Protein AF-A0A957FB36-F1 (afdb_monomer_lite)

Radius of gyration: 25.92 Å; chains: 1; bounding box: 44×36×89 Å

Sequence (115 aa):
MSDVPMPPKRGWETAVANLPRLLITLALIAFIGYLVVYTIYAVALFQFPFDYDQGEGFELMDTVLFSQGEWPYRDNDHYPFYSSNYPPLFHVIIVPLVWMFGPKYWTGRLVSWLG

Secondary structure (DSSP, 8-state):
---PPPPPPPHHHHHHHHHHHHHHHHHHHHHHHHHHHHHHHHHHHHH--S--STTHHHHHHHHHHHHTT--S---TTSTT-----S-THHHHHHHHHHHHH-S-HHHHHHHHHH-

Structure (mmCIF, N/CA/C/O backbone):
data_AF-A0A957FB36-F1
#
_entry.id   AF-A0A957FB36-F1
#
loop_
_atom_site.group_PDB
_atom_site.id
_atom_site.type_symbol
_atom_site.label_atom_id
_atom_site.label_alt_id
_atom_site.label_comp_id
_atom_site.label_asym_id
_atom_site.label_entity_id
_atom_site.label_seq_id
_atom_site.pdbx_PDB_ins_code
_atom_site.Cartn_x
_atom_site.Cartn_y
_atom_site.Cartn_z
_atom_site.occupancy
_atom_site.B_iso_or_equiv
_atom_site.auth_seq_id
_atom_site.auth_comp_id
_atom_site.auth_asym_id
_atom_site.auth_atom_id
_atom_site.pdbx_PDB_model_num
ATOM 1 N N . MET A 1 1 ? 15.017 21.381 -60.988 1.00 57.03 1 MET A N 1
ATOM 2 C CA . MET A 1 1 ? 15.658 21.042 -59.702 1.00 57.03 1 MET A CA 1
ATOM 3 C C . MET A 1 1 ? 15.641 19.523 -59.615 1.00 57.03 1 MET A C 1
ATOM 5 O O . MET A 1 1 ? 14.564 18.962 -59.489 1.00 57.03 1 MET A O 1
ATOM 9 N N . SER A 1 2 ? 16.764 18.862 -59.894 1.00 63.97 2 SER A N 1
ATOM 10 C CA . SER A 1 2 ? 16.851 17.397 -59.938 1.00 63.97 2 SER A CA 1
ATOM 11 C C . SER A 1 2 ? 16.870 16.826 -58.523 1.00 63.97 2 SER A C 1
ATOM 13 O O . SER A 1 2 ? 17.687 17.253 -57.710 1.00 63.97 2 SER A O 1
ATOM 15 N N . ASP A 1 3 ? 15.982 15.876 -58.258 1.00 69.69 3 ASP A N 1
ATOM 16 C CA . ASP A 1 3 ? 15.895 15.126 -57.008 1.00 69.69 3 ASP A CA 1
ATOM 17 C C . ASP A 1 3 ? 17.136 14.224 -56.890 1.00 69.69 3 ASP A C 1
ATOM 19 O O . ASP A 1 3 ? 17.298 13.264 -57.647 1.00 69.69 3 ASP A O 1
ATOM 23 N N . VAL A 1 4 ? 18.083 14.594 -56.025 1.00 72.31 4 VAL A N 1
ATOM 24 C CA . VAL A 1 4 ? 19.305 13.810 -55.803 1.00 72.31 4 VAL A CA 1
ATOM 25 C C . VAL A 1 4 ? 18.969 12.701 -54.803 1.00 72.31 4 VAL A C 1
ATOM 27 O O . VAL A 1 4 ? 18.587 13.019 -53.675 1.00 72.31 4 VAL A O 1
ATOM 30 N N . PRO A 1 5 ? 19.118 11.409 -55.157 1.00 70.25 5 PRO A N 1
ATOM 31 C CA . PRO A 1 5 ? 18.824 10.322 -54.234 1.00 70.25 5 PRO A CA 1
ATOM 32 C C . PRO A 1 5 ? 19.773 10.386 -53.037 1.00 70.25 5 PRO A C 1
ATOM 34 O O . PRO A 1 5 ? 20.995 10.387 -53.195 1.00 70.25 5 PRO A O 1
ATOM 37 N N . MET A 1 6 ? 19.211 10.424 -51.831 1.00 67.38 6 MET A N 1
ATOM 38 C CA . MET A 1 6 ? 19.997 10.315 -50.604 1.00 67.38 6 MET A CA 1
ATOM 39 C C . MET A 1 6 ? 20.713 8.953 -50.571 1.00 67.38 6 MET A C 1
ATOM 41 O O . MET A 1 6 ? 20.090 7.934 -50.889 1.00 67.38 6 MET A O 1
ATOM 45 N N . PRO A 1 7 ? 22.001 8.903 -50.186 1.00 70.69 7 PRO A N 1
ATOM 46 C CA . PRO A 1 7 ? 22.738 7.648 -50.106 1.00 70.69 7 PRO A CA 1
ATOM 47 C C . PRO A 1 7 ? 22.077 6.693 -49.095 1.00 70.69 7 PRO A C 1
ATOM 49 O O . PRO A 1 7 ? 21.527 7.150 -48.086 1.00 70.69 7 PRO A O 1
ATOM 52 N N . PRO A 1 8 ? 22.121 5.368 -49.331 1.00 74.44 8 PRO A N 1
ATOM 53 C CA . PRO A 1 8 ? 21.569 4.399 -48.394 1.00 74.44 8 PRO A CA 1
ATOM 54 C C . PRO A 1 8 ? 22.255 4.549 -47.032 1.00 74.44 8 PRO A C 1
ATOM 56 O O . PRO A 1 8 ? 23.483 4.639 -46.953 1.00 74.44 8 PRO A O 1
ATOM 59 N N . LYS A 1 9 ? 21.453 4.582 -45.961 1.00 66.69 9 LYS A N 1
ATOM 60 C CA . LYS A 1 9 ? 21.956 4.696 -44.585 1.00 66.69 9 LYS A CA 1
ATOM 61 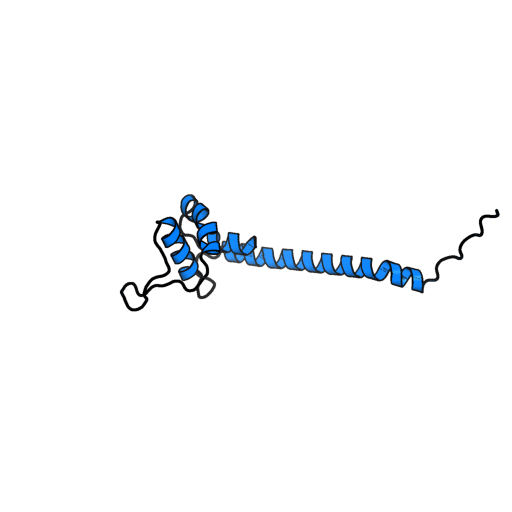C C . LYS A 1 9 ? 22.976 3.594 -44.309 1.00 66.69 9 LYS A C 1
ATOM 63 O O . LYS A 1 9 ? 22.728 2.421 -44.601 1.00 66.69 9 LYS A O 1
ATOM 68 N N . ARG A 1 10 ? 24.123 3.963 -43.737 1.00 77.69 10 ARG A N 1
ATOM 69 C CA . ARG A 1 10 ? 25.167 2.997 -43.357 1.00 77.69 10 ARG A CA 1
ATOM 70 C C . ARG A 1 10 ? 24.685 2.163 -42.164 1.00 77.69 10 ARG A C 1
ATOM 72 O O . ARG A 1 10 ? 23.962 2.664 -41.309 1.00 77.69 10 ARG A O 1
ATOM 79 N N . GLY A 1 11 ? 25.134 0.909 -42.055 1.00 75.19 11 GLY A N 1
ATOM 80 C CA . GLY A 1 11 ? 24.663 -0.040 -41.029 1.00 75.19 11 GLY A CA 1
ATOM 81 C C . GLY A 1 11 ? 24.722 0.472 -39.577 1.00 75.19 11 GLY A C 1
ATOM 82 O O . GLY A 1 11 ? 23.844 0.151 -38.774 1.00 75.19 11 GLY A O 1
ATOM 83 N N . TRP A 1 12 ? 25.697 1.325 -39.247 1.00 76.06 12 TRP A N 1
ATOM 84 C CA . TRP A 1 12 ? 25.837 1.934 -37.919 1.00 76.06 12 TRP A CA 1
ATOM 85 C C . TRP A 1 12 ? 24.777 3.014 -37.631 1.00 76.06 12 TRP A C 1
ATOM 87 O O . TRP A 1 12 ? 24.317 3.123 -36.499 1.00 76.06 12 TRP A O 1
ATOM 97 N N . GLU A 1 13 ? 24.312 3.752 -38.643 1.00 79.50 13 GLU A N 1
ATOM 98 C CA . GLU A 1 13 ? 23.262 4.775 -38.505 1.00 79.50 13 GLU A CA 1
ATOM 99 C C . GLU A 1 13 ? 21.908 4.118 -38.217 1.00 79.50 13 GLU A C 1
ATOM 101 O O . GLU A 1 13 ? 21.142 4.577 -37.369 1.00 79.50 13 GLU A O 1
ATOM 106 N N . THR A 1 14 ? 21.631 2.990 -38.877 1.00 77.50 14 THR A N 1
ATOM 107 C CA . THR A 1 14 ? 20.467 2.146 -38.578 1.00 77.50 14 THR A CA 1
ATOM 108 C C . THR A 1 14 ? 20.558 1.486 -37.205 1.00 77.50 14 THR A C 1
ATOM 110 O O . THR A 1 14 ? 19.539 1.372 -36.527 1.00 77.50 14 THR A O 1
ATOM 113 N N . ALA A 1 15 ? 21.750 1.076 -36.762 1.00 76.69 15 ALA A N 1
ATOM 114 C CA . ALA A 1 15 ? 21.937 0.503 -35.429 1.00 76.69 15 ALA A CA 1
ATOM 115 C C . ALA A 1 15 ? 21.674 1.543 -34.328 1.00 76.69 15 ALA A C 1
ATOM 117 O O . ALA A 1 15 ? 20.890 1.284 -33.417 1.00 76.69 15 ALA A O 1
ATOM 118 N N . VAL A 1 16 ? 22.240 2.748 -34.460 1.00 84.12 16 VAL A N 1
ATOM 119 C CA . VAL A 1 16 ? 22.006 3.864 -33.527 1.00 84.12 16 VAL A CA 1
ATOM 120 C C . VAL A 1 16 ? 20.532 4.278 -33.512 1.00 84.12 16 VAL A C 1
ATOM 122 O O . VAL A 1 16 ? 19.976 4.511 -32.442 1.00 84.12 16 VAL A O 1
ATOM 125 N N . ALA A 1 17 ? 19.863 4.301 -34.669 1.00 85.88 17 ALA A N 1
ATOM 126 C CA . ALA A 1 17 ? 18.443 4.650 -34.746 1.00 85.88 17 ALA A CA 1
ATOM 127 C C . ALA A 1 17 ? 17.509 3.607 -34.097 1.00 85.88 17 ALA A C 1
ATOM 129 O O . ALA A 1 17 ? 16.4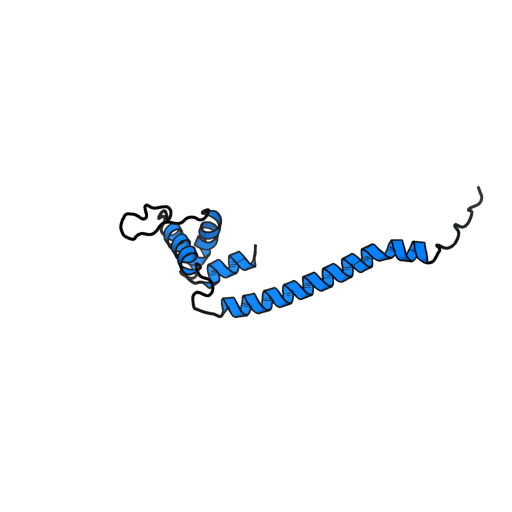41 3.966 -33.598 1.00 85.88 17 ALA A O 1
ATOM 130 N N . ASN A 1 18 ? 17.885 2.323 -34.102 1.00 92.25 18 ASN A N 1
ATOM 131 C CA . ASN A 1 18 ? 17.060 1.240 -33.554 1.00 92.25 18 ASN A CA 1
ATOM 132 C C . ASN A 1 18 ? 17.394 0.888 -32.098 1.00 92.25 18 ASN A C 1
ATOM 134 O O . ASN A 1 18 ? 16.551 0.307 -31.413 1.00 92.25 18 ASN A O 1
ATOM 138 N N . LEU A 1 19 ? 18.577 1.263 -31.606 1.00 94.88 19 LEU A N 1
ATOM 139 C CA . LEU A 1 19 ? 19.017 0.973 -30.242 1.00 94.88 19 LEU A CA 1
ATOM 140 C C . LEU A 1 19 ? 18.030 1.477 -29.168 1.00 94.88 19 LEU A C 1
ATOM 142 O O . LEU A 1 19 ? 17.658 0.670 -28.317 1.00 94.88 19 LEU A O 1
ATOM 146 N N . PRO A 1 20 ? 17.507 2.722 -29.207 1.00 96.00 20 PRO A N 1
ATOM 147 C CA . PRO A 1 20 ? 16.520 3.169 -28.222 1.00 96.00 20 PRO A CA 1
ATOM 148 C C . PRO A 1 20 ? 15.240 2.331 -28.239 1.00 96.00 20 PRO A C 1
ATOM 150 O O . PRO A 1 20 ? 14.708 2.004 -27.184 1.00 96.00 20 PRO A O 1
ATOM 153 N N . ARG A 1 21 ? 14.760 1.936 -29.428 1.00 96.19 21 ARG A N 1
ATOM 154 C CA . ARG A 1 21 ? 13.559 1.093 -29.562 1.00 96.19 21 ARG A CA 1
ATOM 155 C C . ARG A 1 21 ? 13.783 -0.282 -28.951 1.00 96.19 21 ARG A C 1
ATOM 157 O O . ARG A 1 21 ? 12.907 -0.777 -28.247 1.00 96.19 21 ARG A O 1
ATOM 164 N N . LEU A 1 22 ? 14.954 -0.875 -29.189 1.00 96.56 22 LEU A N 1
ATOM 165 C CA . LEU A 1 22 ? 15.332 -2.146 -28.581 1.00 96.56 22 LEU A CA 1
ATOM 166 C C . LEU A 1 22 ? 15.395 -2.023 -27.055 1.00 96.56 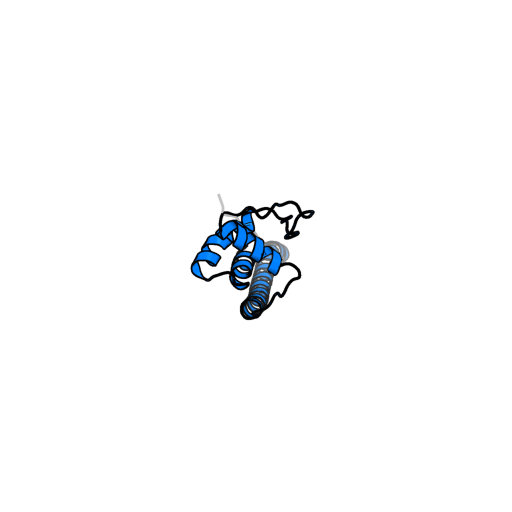22 LEU A C 1
ATOM 168 O O . LEU A 1 22 ? 14.788 -2.831 -26.363 1.00 96.56 22 LEU A O 1
ATOM 172 N N . LEU A 1 23 ? 16.065 -0.992 -26.533 1.00 98.12 23 LEU A N 1
ATOM 173 C CA . LEU A 1 23 ? 16.190 -0.771 -25.090 1.00 98.12 23 LEU A CA 1
ATOM 174 C C . LEU A 1 23 ? 14.833 -0.541 -24.418 1.00 98.12 23 LEU A C 1
ATOM 176 O O . LEU A 1 23 ? 14.559 -1.161 -23.397 1.00 98.12 23 LEU A O 1
ATOM 180 N N . ILE A 1 24 ? 13.961 0.282 -25.011 1.00 98.19 24 ILE A N 1
ATOM 181 C CA . ILE A 1 24 ? 12.591 0.490 -24.517 1.00 98.19 24 ILE A CA 1
ATOM 182 C C . ILE A 1 24 ? 11.812 -0.827 -24.543 1.00 98.19 24 ILE A C 1
ATOM 184 O O . ILE A 1 24 ? 11.151 -1.161 -23.568 1.00 98.19 24 ILE A O 1
ATOM 188 N N . THR A 1 25 ? 11.915 -1.603 -25.625 1.00 98.25 25 THR A N 1
ATOM 189 C CA . THR A 1 25 ? 11.234 -2.903 -25.731 1.00 98.25 25 THR A CA 1
ATOM 190 C C . THR A 1 25 ? 11.701 -3.865 -24.641 1.00 98.25 25 THR A C 1
ATOM 192 O O . THR A 1 25 ? 10.876 -4.477 -23.969 1.00 98.25 25 THR A O 1
ATOM 195 N N . LEU A 1 26 ? 13.014 -3.970 -24.423 1.00 98.56 26 LEU A N 1
ATOM 196 C CA . LEU A 1 26 ? 13.585 -4.811 -23.371 1.00 98.56 26 LEU A CA 1
ATOM 197 C C . LEU A 1 26 ? 13.169 -4.337 -21.975 1.00 98.56 26 LEU A C 1
ATOM 199 O O . LEU A 1 26 ? 12.803 -5.162 -21.141 1.00 98.56 26 LEU A O 1
ATOM 203 N N . ALA A 1 27 ? 13.166 -3.024 -21.733 1.00 98.56 27 ALA A N 1
ATOM 204 C CA . ALA A 1 27 ? 12.699 -2.450 -20.476 1.00 98.56 27 ALA A CA 1
ATOM 205 C C . ALA A 1 27 ? 11.215 -2.761 -20.232 1.00 98.56 27 ALA A C 1
ATOM 207 O O . ALA A 1 27 ? 10.858 -3.194 -19.142 1.00 98.56 27 ALA A O 1
ATOM 208 N N . LEU A 1 28 ? 10.357 -2.615 -21.247 1.00 98.69 28 LEU A N 1
ATOM 209 C CA . LEU A 1 28 ? 8.935 -2.957 -21.146 1.00 98.69 28 LEU A CA 1
ATOM 210 C C . LEU A 1 28 ? 8.731 -4.443 -20.849 1.00 98.69 28 LEU A C 1
ATOM 212 O O . LEU A 1 28 ? 7.945 -4.777 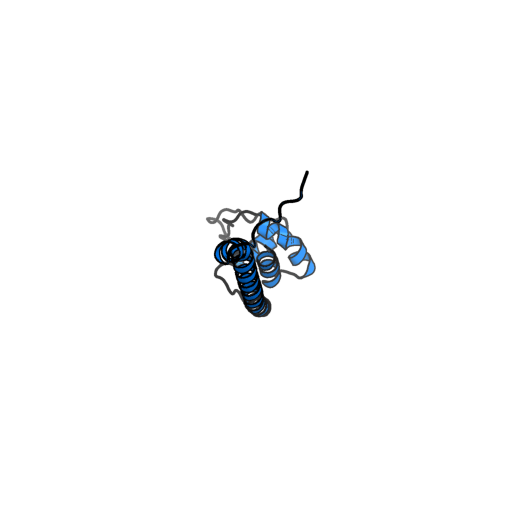-19.969 1.00 98.69 28 LEU A O 1
ATOM 216 N N . ILE A 1 29 ? 9.464 -5.332 -21.526 1.00 98.69 29 ILE A N 1
ATOM 217 C CA . ILE A 1 29 ? 9.421 -6.774 -21.239 1.00 98.69 29 ILE A CA 1
ATOM 218 C C . ILE A 1 29 ? 9.827 -7.042 -19.785 1.00 98.69 29 ILE A C 1
ATOM 220 O O . ILE A 1 29 ? 9.147 -7.799 -19.093 1.00 98.69 29 ILE A O 1
ATOM 224 N N . ALA A 1 30 ? 10.894 -6.400 -19.302 1.00 98.69 30 ALA A N 1
ATOM 225 C CA . ALA A 1 30 ? 11.345 -6.545 -17.923 1.00 98.69 30 ALA A CA 1
ATOM 226 C C . ALA A 1 30 ? 10.297 -6.044 -16.914 1.00 98.69 30 ALA A C 1
ATOM 228 O O . ALA A 1 30 ? 10.005 -6.748 -15.951 1.00 98.69 30 ALA A O 1
ATOM 229 N N . PHE A 1 31 ? 9.680 -4.882 -17.151 1.00 98.44 31 PHE A N 1
ATOM 230 C CA . PHE A 1 31 ? 8.628 -4.344 -16.282 1.00 98.44 31 PHE A CA 1
ATOM 231 C C . PHE A 1 31 ? 7.347 -5.182 -16.307 1.00 98.44 31 PHE A C 1
ATOM 233 O O . PHE A 1 31 ? 6.730 -5.364 -15.261 1.00 98.44 31 PHE A O 1
ATOM 240 N N . ILE A 1 32 ? 6.966 -5.748 -17.456 1.00 98.69 32 ILE A N 1
ATOM 241 C CA . ILE A 1 32 ? 5.848 -6.700 -17.540 1.00 98.69 32 ILE A CA 1
ATOM 242 C C . ILE A 1 32 ? 6.171 -7.955 -16.724 1.00 98.69 32 ILE A C 1
ATOM 244 O O . ILE A 1 32 ? 5.346 -8.394 -15.926 1.00 98.69 32 ILE A O 1
ATOM 248 N N . GLY A 1 33 ? 7.378 -8.509 -16.876 1.00 98.62 33 GLY A N 1
ATOM 249 C CA . GLY A 1 33 ? 7.826 -9.651 -16.077 1.00 98.62 33 GLY A CA 1
ATOM 250 C C . GLY A 1 33 ? 7.815 -9.347 -14.577 1.00 98.62 33 GLY A C 1
ATOM 251 O O . GLY A 1 33 ? 7.300 -10.139 -13.789 1.00 98.62 33 GLY A O 1
ATOM 252 N N . TYR A 1 34 ? 8.305 -8.169 -14.188 1.00 98.25 34 TYR A N 1
ATOM 253 C CA . TYR A 1 34 ? 8.265 -7.693 -12.808 1.00 98.25 34 TYR A CA 1
ATOM 254 C C . TYR A 1 34 ? 6.830 -7.578 -12.282 1.00 98.25 34 TYR A C 1
ATOM 256 O O . TYR A 1 34 ? 6.546 -8.083 -11.200 1.00 98.25 34 TYR A O 1
ATOM 264 N N . LEU A 1 35 ? 5.910 -6.998 -13.060 1.00 97.81 35 LEU A N 1
ATOM 265 C CA . LEU A 1 35 ? 4.497 -6.874 -12.692 1.00 97.81 35 LEU A CA 1
ATOM 266 C C . LEU A 1 35 ? 3.830 -8.241 -12.486 1.00 97.81 35 LEU A C 1
ATOM 268 O O . LEU A 1 35 ? 3.039 -8.407 -11.557 1.00 97.81 35 LEU A O 1
ATOM 272 N N . VAL A 1 36 ? 4.163 -9.231 -13.320 1.00 98.56 36 VAL A N 1
ATOM 273 C CA . VAL A 1 36 ? 3.669 -10.608 -13.158 1.00 98.56 36 VAL A CA 1
ATOM 274 C C . VAL A 1 36 ? 4.152 -11.195 -11.835 1.00 98.56 36 VAL A C 1
ATOM 276 O O . VAL A 1 36 ? 3.335 -11.680 -11.055 1.00 98.56 36 VAL A O 1
ATOM 279 N N . VAL A 1 37 ? 5.456 -11.113 -11.550 1.00 98.44 37 VAL A N 1
ATOM 280 C CA . VAL A 1 37 ? 6.026 -11.612 -10.288 1.00 98.44 37 VAL A CA 1
ATOM 281 C C . VAL A 1 37 ? 5.402 -10.890 -9.094 1.00 98.44 37 VAL A C 1
ATOM 283 O O . VAL A 1 37 ? 4.915 -11.541 -8.173 1.00 98.44 37 VAL A O 1
ATOM 286 N N . TYR A 1 38 ? 5.339 -9.561 -9.142 1.00 97.62 38 TYR A N 1
ATOM 287 C CA . TYR A 1 38 ? 4.714 -8.724 -8.122 1.00 97.62 38 TYR A CA 1
ATOM 288 C C . TYR A 1 38 ? 3.265 -9.146 -7.835 1.00 97.62 38 TYR A C 1
ATOM 290 O O . TYR A 1 38 ? 2.893 -9.338 -6.680 1.00 97.62 38 TYR A O 1
ATOM 298 N N . THR A 1 39 ? 2.469 -9.388 -8.880 1.00 98.25 39 THR A N 1
ATOM 299 C CA . THR A 1 39 ? 1.070 -9.829 -8.747 1.00 98.25 39 THR A CA 1
ATOM 300 C C . THR A 1 39 ? 0.960 -11.228 -8.141 1.00 98.25 39 THR A C 1
ATOM 302 O O . THR A 1 39 ? 0.081 -11.462 -7.315 1.00 98.25 39 THR A O 1
ATOM 305 N N . ILE A 1 40 ? 1.854 -12.158 -8.497 1.00 98.44 40 ILE A N 1
ATOM 306 C CA . ILE A 1 40 ? 1.874 -13.508 -7.908 1.00 98.44 40 ILE A CA 1
ATOM 307 C C . ILE A 1 40 ? 2.083 -13.427 -6.390 1.00 98.44 40 ILE A C 1
ATOM 309 O O . ILE A 1 40 ? 1.331 -14.045 -5.634 1.00 98.44 40 ILE A O 1
ATOM 313 N N . TYR A 1 41 ? 3.058 -12.631 -5.940 1.00 97.44 41 TYR A N 1
ATOM 314 C CA . TYR A 1 41 ? 3.296 -12.423 -4.510 1.00 97.44 41 TYR A CA 1
ATOM 315 C C . TYR A 1 41 ? 2.131 -11.697 -3.830 1.00 97.44 41 TYR A C 1
ATOM 317 O O . TYR A 1 41 ? 1.724 -12.109 -2.747 1.00 97.44 41 TYR A O 1
ATOM 325 N N . ALA A 1 42 ? 1.549 -10.679 -4.471 1.00 97.62 42 ALA A N 1
ATOM 326 C CA . ALA A 1 42 ? 0.398 -9.957 -3.930 1.00 97.62 42 ALA A CA 1
ATOM 327 C C . ALA A 1 42 ? -0.816 -10.874 -3.718 1.00 97.62 42 ALA A C 1
ATOM 329 O O . ALA A 1 42 ? -1.436 -10.834 -2.659 1.00 97.62 42 ALA A O 1
ATOM 330 N N . VAL A 1 43 ? -1.125 -11.757 -4.674 1.00 98.00 43 VAL A N 1
ATOM 331 C CA . VAL A 1 43 ? -2.228 -12.726 -4.537 1.00 98.00 43 VAL A CA 1
ATOM 332 C C . VAL A 1 43 ? -1.974 -13.694 -3.383 1.00 98.00 43 VAL A C 1
ATOM 334 O O . VAL A 1 43 ? -2.876 -13.922 -2.575 1.00 98.00 43 VAL A O 1
ATOM 337 N N . ALA A 1 44 ? -0.756 -14.234 -3.272 1.00 97.62 44 ALA A N 1
ATOM 338 C CA . ALA A 1 44 ? -0.391 -15.106 -2.156 1.00 97.62 44 ALA A CA 1
ATOM 339 C C . ALA A 1 44 ? -0.518 -14.373 -0.808 1.00 97.62 44 ALA A C 1
ATOM 341 O O . ALA A 1 44 ? -1.048 -14.924 0.158 1.00 97.62 44 ALA A O 1
ATOM 342 N N . LEU A 1 45 ? -0.103 -13.104 -0.766 1.00 96.81 45 LEU A N 1
ATOM 343 C CA . LEU A 1 45 ? -0.213 -12.258 0.413 1.00 96.81 45 LEU A CA 1
ATOM 344 C C . LEU A 1 45 ? -1.675 -11.944 0.762 1.00 96.81 45 LEU A C 1
ATOM 346 O O . LEU A 1 45 ? -2.045 -12.028 1.925 1.00 96.81 45 LEU A O 1
ATOM 350 N N . PHE A 1 46 ? -2.549 -11.645 -0.202 1.00 96.88 46 PHE A N 1
ATOM 351 C CA . PHE A 1 46 ? -3.978 -11.410 0.064 1.00 96.88 46 PHE A CA 1
ATOM 352 C C . PHE A 1 46 ? -4.682 -12.633 0.661 1.00 96.88 46 PHE A C 1
ATOM 354 O O . PHE A 1 46 ? -5.611 -12.483 1.453 1.00 96.88 46 PHE A O 1
ATOM 361 N N . GLN A 1 47 ? -4.245 -13.839 0.292 1.00 96.00 47 GLN A N 1
ATOM 362 C CA . GLN A 1 47 ? -4.789 -15.092 0.819 1.00 96.00 47 GLN A CA 1
ATOM 363 C C . GLN A 1 47 ? -4.300 -15.406 2.239 1.00 96.00 47 GLN A C 1
ATOM 365 O O . GLN A 1 47 ? -4.954 -16.168 2.952 1.00 96.00 47 GLN A O 1
ATOM 370 N N . PHE A 1 48 ? -3.170 -14.834 2.662 1.00 96.44 48 PHE A N 1
ATOM 371 C CA . PHE A 1 48 ? -2.605 -15.067 3.985 1.00 96.44 48 PHE A CA 1
ATOM 372 C C . PHE A 1 48 ? -3.388 -14.290 5.064 1.00 96.44 48 PHE A C 1
ATOM 374 O O . PHE A 1 48 ? -3.413 -13.061 5.028 1.00 96.44 48 PHE A O 1
ATOM 381 N N . PRO A 1 49 ? -4.035 -14.953 6.040 1.00 93.44 49 PRO A N 1
ATOM 382 C CA . PRO A 1 49 ? -5.027 -14.301 6.901 1.00 93.44 49 PRO A CA 1
ATOM 383 C C . PRO A 1 49 ? -4.445 -13.624 8.150 1.00 93.44 49 PRO A C 1
ATOM 385 O O . PRO A 1 49 ? -5.201 -13.024 8.913 1.00 93.44 49 PRO A O 1
ATOM 388 N N . PHE A 1 50 ? -3.140 -13.746 8.383 1.00 94.38 50 PHE A N 1
ATOM 389 C CA . PHE A 1 50 ? -2.463 -13.194 9.554 1.00 94.38 50 PHE A CA 1
ATOM 390 C C . PHE A 1 50 ? -1.591 -12.004 9.172 1.00 94.38 50 PHE A C 1
ATOM 392 O O . PHE A 1 50 ? -1.350 -11.763 7.987 1.00 94.38 50 PHE A O 1
ATOM 399 N N . ASP A 1 51 ? -1.127 -11.293 10.194 1.00 93.69 51 ASP A N 1
ATOM 400 C CA . ASP A 1 51 ? -0.146 -10.225 10.056 1.00 93.69 51 ASP A CA 1
ATOM 401 C C . ASP A 1 51 ? 1.124 -10.777 9.390 1.00 93.69 51 ASP A C 1
ATOM 403 O O . ASP A 1 51 ? 1.684 -11.784 9.843 1.00 93.69 51 ASP A O 1
ATOM 407 N N . TYR A 1 52 ? 1.504 -10.188 8.261 1.00 94.31 52 TYR A N 1
ATOM 408 C CA . TYR A 1 52 ? 2.653 -10.622 7.468 1.00 94.31 52 TYR A CA 1
ATOM 409 C C . TYR A 1 52 ? 3.872 -9.735 7.713 1.00 94.31 52 TYR A C 1
ATOM 411 O O . TYR A 1 52 ? 4.989 -10.251 7.783 1.00 94.31 52 TYR A O 1
ATOM 419 N N . ASP A 1 53 ? 3.656 -8.425 7.846 1.00 89.81 53 ASP A N 1
ATOM 420 C CA . ASP A 1 53 ? 4.705 -7.444 8.113 1.00 89.81 53 ASP A CA 1
ATOM 421 C C . ASP A 1 53 ? 4.558 -6.886 9.527 1.00 89.81 53 ASP A C 1
ATOM 423 O O . ASP A 1 53 ? 3.457 -6.660 10.017 1.00 89.81 53 ASP A O 1
ATOM 427 N N . GLN A 1 54 ? 5.678 -6.653 10.203 1.00 86.69 54 GLN A N 1
ATOM 428 C CA . GLN A 1 54 ? 5.664 -6.136 11.564 1.00 86.69 54 GLN A CA 1
ATOM 429 C C . GLN A 1 54 ? 5.124 -4.698 11.564 1.00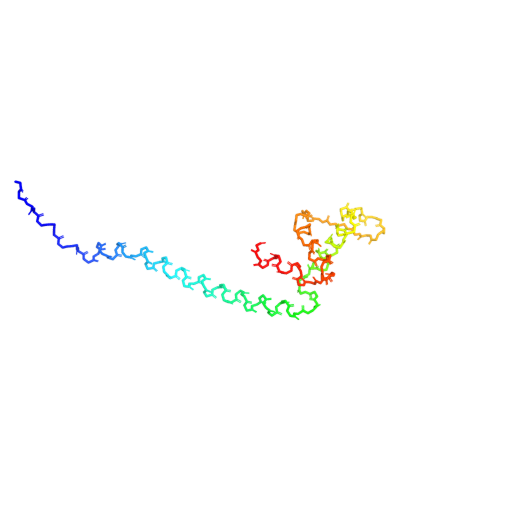 86.69 54 GLN A C 1
ATOM 431 O O . GLN A 1 54 ? 5.879 -3.739 11.432 1.00 86.69 54 GLN A O 1
ATOM 436 N N . GLY A 1 55 ? 3.812 -4.558 11.746 1.00 90.81 55 GLY A N 1
ATOM 437 C CA . GLY A 1 55 ? 3.135 -3.268 11.696 1.00 90.81 55 GLY A CA 1
ATOM 438 C C . GLY A 1 55 ? 1.760 -3.303 11.038 1.00 90.81 55 GLY A C 1
ATOM 439 O O . GLY A 1 55 ? 0.976 -2.404 11.331 1.00 90.81 55 GLY A O 1
ATOM 440 N N . GLU A 1 56 ? 1.390 -4.317 10.235 1.00 94.44 56 GLU A N 1
ATOM 441 C CA . GLU A 1 56 ? 0.086 -4.263 9.539 1.00 94.44 56 GLU A CA 1
ATOM 442 C C . GLU A 1 56 ? -1.086 -4.238 10.529 1.00 94.44 56 GLU A C 1
ATOM 444 O O . GLU A 1 56 ? -2.114 -3.615 10.260 1.00 94.44 56 GLU A O 1
ATOM 449 N N . GLY A 1 57 ? -0.937 -4.871 11.700 1.00 94.56 57 GLY A N 1
ATOM 450 C CA . GLY A 1 57 ? -1.904 -4.749 12.790 1.00 94.56 57 GLY A CA 1
ATOM 451 C C . GLY A 1 57 ? -2.082 -3.312 13.301 1.00 94.56 57 GLY A C 1
ATOM 452 O O . GLY A 1 57 ? -3.215 -2.902 13.556 1.00 94.56 57 GLY A O 1
ATOM 453 N N . PHE A 1 58 ? -0.999 -2.536 13.410 1.00 94.19 58 PHE A N 1
ATOM 454 C CA . PHE A 1 58 ? -1.052 -1.117 13.790 1.00 94.19 58 PHE A CA 1
ATOM 455 C C . PHE A 1 58 ? -1.709 -0.280 12.685 1.00 94.19 58 PHE A C 1
ATOM 457 O O . PHE A 1 58 ? -2.640 0.475 12.953 1.00 94.19 58 PHE A O 1
ATOM 464 N N . GLU A 1 59 ? -1.329 -0.503 11.427 1.00 95.56 59 GLU A N 1
ATOM 465 C CA . GLU A 1 59 ? -1.921 0.178 10.265 1.00 95.56 59 GLU A CA 1
ATOM 466 C C . GLU A 1 59 ? -3.438 -0.065 10.148 1.00 95.56 59 GLU A C 1
ATOM 468 O O . GLU A 1 59 ? -4.232 0.840 9.836 1.00 95.56 59 GLU A O 1
ATOM 473 N N . LEU A 1 60 ? -3.858 -1.305 10.424 1.00 97.00 60 LEU A N 1
ATOM 474 C CA . LEU A 1 60 ? -5.264 -1.688 10.464 1.00 97.00 60 LEU A CA 1
ATOM 475 C C . LEU A 1 60 ? -5.981 -1.033 11.645 1.00 97.00 60 LEU A C 1
ATOM 477 O O . LEU A 1 60 ? -7.112 -0.575 11.480 1.00 97.00 60 LEU A O 1
ATOM 481 N N . MET A 1 61 ? -5.341 -0.967 12.814 1.00 96.94 61 MET A N 1
ATOM 482 C CA . MET A 1 61 ? -5.925 -0.341 13.997 1.00 96.94 61 MET A CA 1
ATOM 483 C C . MET A 1 61 ? -6.139 1.164 13.795 1.00 96.94 61 MET A C 1
ATOM 485 O O . MET A 1 61 ? -7.221 1.660 14.105 1.00 96.94 61 MET A O 1
ATOM 489 N N . ASP A 1 62 ? -5.191 1.875 13.183 1.00 97.62 62 ASP A N 1
ATOM 490 C CA . ASP A 1 62 ? -5.367 3.284 12.799 1.00 97.62 62 ASP A CA 1
ATOM 491 C C . ASP A 1 62 ? -6.580 3.474 11.888 1.00 97.62 62 ASP A C 1
ATOM 493 O O . ASP A 1 62 ? -7.415 4.355 12.110 1.00 97.62 62 ASP A O 1
ATOM 497 N N . T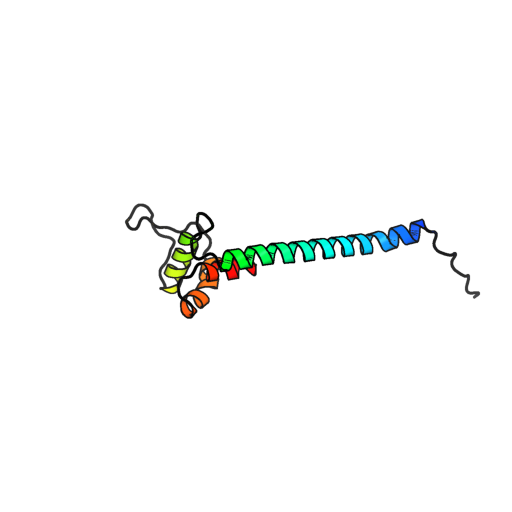HR A 1 63 ? -6.726 2.591 10.900 1.00 98.06 63 THR A N 1
ATOM 498 C CA . THR A 1 63 ? -7.886 2.593 10.003 1.00 98.06 63 THR A CA 1
ATOM 499 C C . THR A 1 63 ? -9.187 2.334 10.762 1.00 98.06 63 THR A C 1
ATOM 501 O O . THR A 1 63 ? -10.193 2.994 10.499 1.00 98.06 63 THR A O 1
ATOM 504 N N . VAL A 1 64 ? -9.190 1.399 11.717 1.00 98.12 64 VAL A N 1
ATOM 505 C CA . VAL A 1 64 ? -10.355 1.121 12.570 1.00 98.12 64 VAL A CA 1
ATOM 506 C C . VAL A 1 64 ? -10.733 2.351 13.388 1.00 98.12 64 VAL A C 1
ATOM 508 O O . VAL A 1 64 ? -11.907 2.723 13.382 1.00 98.12 64 VAL A O 1
ATOM 511 N N . LEU A 1 65 ? -9.764 3.020 14.017 1.00 98.00 65 LEU A N 1
ATOM 512 C CA . LEU A 1 65 ? -10.006 4.241 14.787 1.00 98.00 65 LEU A CA 1
ATOM 513 C C . LEU A 1 65 ? -10.605 5.338 13.904 1.00 98.00 65 LEU A C 1
ATOM 515 O O . LEU A 1 65 ? -11.676 5.858 14.221 1.00 98.00 65 LEU A O 1
ATOM 519 N N . PHE A 1 66 ? -10.012 5.605 12.737 1.00 98.31 66 PHE A N 1
ATOM 520 C CA . PHE A 1 66 ? -10.594 6.555 11.786 1.00 98.31 66 PHE A CA 1
ATOM 521 C C . PHE A 1 66 ? -12.003 6.155 11.338 1.00 98.31 66 PHE A C 1
ATOM 523 O O . PHE A 1 66 ? -12.881 7.012 11.245 1.00 98.31 66 PHE A O 1
ATOM 530 N N . SER A 1 67 ? -12.253 4.861 11.105 1.00 98.31 67 SER A N 1
ATOM 531 C CA . SER A 1 67 ? -13.574 4.357 10.700 1.00 98.31 67 SER A CA 1
ATOM 532 C C . SER A 1 67 ? -14.656 4.565 11.767 1.00 98.31 67 SER A C 1
ATOM 534 O O . SER A 1 67 ? -15.843 4.586 11.432 1.00 98.31 67 SER A O 1
ATOM 536 N N . GLN A 1 68 ? -14.246 4.743 13.026 1.00 98.06 68 GLN A N 1
ATOM 537 C CA . GLN A 1 68 ? -15.092 5.027 14.188 1.00 98.06 68 GLN A CA 1
ATOM 538 C C . GLN A 1 68 ? -15.173 6.531 14.507 1.00 98.06 68 GLN A C 1
ATOM 540 O O . GLN A 1 68 ? -15.863 6.923 15.446 1.00 98.06 68 GLN A O 1
ATOM 545 N N . GLY A 1 69 ? -14.492 7.386 13.734 1.00 97.31 69 GLY A N 1
ATOM 546 C CA . GLY A 1 69 ? -14.370 8.817 14.023 1.00 97.31 69 GLY A CA 1
ATOM 547 C C . GLY A 1 69 ? -13.420 9.130 15.184 1.00 97.31 69 GLY A C 1
ATOM 548 O O . GLY A 1 69 ? -13.429 10.249 15.697 1.00 97.31 69 GLY A O 1
ATOM 549 N N . GLU A 1 70 ? -12.605 8.163 15.605 1.00 96.88 70 GLU A N 1
ATOM 550 C CA . GLU A 1 70 ? -11.605 8.336 16.648 1.00 96.88 70 GLU A CA 1
ATOM 551 C C . GLU A 1 70 ? -10.249 8.766 16.070 1.00 96.88 70 GLU A C 1
ATOM 553 O O . GLU A 1 70 ? -9.867 8.407 14.957 1.00 96.88 70 GLU A O 1
ATOM 558 N N . TRP A 1 71 ? -9.488 9.530 16.857 1.00 94.75 71 TRP A N 1
ATOM 559 C CA . TRP A 1 71 ? -8.158 10.000 16.470 1.00 94.75 71 TRP A CA 1
ATOM 560 C C . TRP A 1 71 ? -7.077 9.008 16.929 1.00 94.75 71 TRP A C 1
ATOM 562 O O . TRP A 1 71 ? -7.041 8.710 18.128 1.00 94.75 71 TRP A O 1
ATOM 572 N N . PRO A 1 72 ? -6.199 8.495 16.042 1.00 95.81 72 PRO A N 1
ATOM 573 C CA . PRO A 1 72 ? -5.159 7.535 16.425 1.00 95.81 72 PRO A CA 1
ATOM 574 C C . PRO A 1 72 ? -3.889 8.184 16.991 1.00 95.81 72 PRO A C 1
ATOM 576 O O . PRO A 1 72 ? -3.101 7.514 17.649 1.00 95.81 72 PRO A O 1
ATOM 579 N N . TYR A 1 73 ? -3.691 9.489 16.792 1.00 95.62 73 TYR A N 1
ATOM 580 C CA . TYR A 1 73 ? -2.559 10.237 17.347 1.00 95.62 73 TYR A CA 1
ATOM 581 C C . TYR A 1 73 ? -2.850 10.627 18.797 1.00 95.62 73 TYR A C 1
ATOM 583 O O . TYR A 1 73 ? -3.446 11.676 19.062 1.00 95.62 73 TYR A O 1
ATOM 591 N N . ARG A 1 74 ? -2.488 9.751 19.733 1.00 92.56 74 ARG A N 1
ATOM 592 C CA . ARG A 1 74 ? -2.767 9.908 21.168 1.00 92.56 74 ARG A CA 1
ATOM 593 C C . ARG A 1 74 ? -1.475 9.988 21.973 1.00 92.56 74 ARG A C 1
ATOM 595 O O . ARG A 1 74 ? -0.374 9.947 21.428 1.00 92.56 74 ARG A O 1
ATOM 602 N N . ASP A 1 75 ? -1.628 10.128 23.279 1.00 92.81 75 ASP A N 1
ATOM 603 C CA . ASP A 1 75 ? -0.527 10.031 24.224 1.00 92.81 75 ASP A CA 1
ATOM 604 C C . ASP A 1 75 ? -0.251 8.559 24.574 1.00 92.81 75 ASP A C 1
ATOM 606 O O . ASP A 1 75 ? -1.165 7.821 24.945 1.00 92.81 75 ASP A O 1
ATOM 610 N N . ASN A 1 76 ? 1.013 8.150 24.457 1.00 93.94 76 ASN A N 1
ATOM 611 C CA . ASN A 1 76 ? 1.473 6.799 24.769 1.00 93.94 76 ASN A CA 1
ATOM 612 C C . ASN A 1 76 ? 1.775 6.583 26.255 1.00 93.94 76 ASN A C 1
ATOM 614 O O . ASN A 1 76 ? 1.993 5.438 26.642 1.00 93.94 76 ASN A O 1
ATOM 618 N N . ASP A 1 77 ? 1.757 7.629 27.084 1.00 96.06 77 ASP A N 1
ATOM 619 C CA . ASP A 1 77 ? 1.977 7.512 28.533 1.00 96.06 77 ASP A CA 1
ATOM 620 C C . ASP A 1 77 ? 0.701 7.111 29.294 1.00 96.06 77 ASP A C 1
ATOM 622 O O . ASP A 1 77 ? 0.735 6.783 30.483 1.00 96.06 77 ASP A O 1
ATOM 626 N N . HIS A 1 78 ? -0.439 7.088 28.602 1.00 93.75 78 HIS A N 1
ATOM 627 C CA . HIS A 1 78 ? -1.738 6.750 29.164 1.00 93.75 78 HIS A CA 1
ATOM 628 C C . HIS A 1 78 ? -2.315 5.512 28.477 1.00 93.75 78 HIS A C 1
ATOM 630 O O . HIS A 1 78 ? -2.235 5.360 27.259 1.00 93.75 78 HIS A O 1
ATOM 636 N N . TYR A 1 79 ? -2.938 4.620 29.254 1.00 91.50 79 TYR A N 1
ATOM 637 C CA . TYR A 1 79 ? -3.653 3.463 28.707 1.00 91.50 79 TYR A CA 1
ATOM 638 C C . TYR A 1 79 ? -4.677 3.928 27.643 1.00 91.50 79 TYR A C 1
ATOM 640 O O . TYR A 1 79 ? -5.426 4.868 27.924 1.00 91.50 79 TYR A O 1
ATOM 648 N N . PRO A 1 80 ? -4.755 3.302 26.446 1.00 92.44 80 PRO A N 1
ATOM 649 C CA . PRO A 1 80 ? -4.227 1.979 26.081 1.00 92.44 80 PRO A CA 1
ATOM 650 C C . PRO A 1 80 ? -2.783 1.935 25.544 1.00 92.44 80 PRO A C 1
ATOM 652 O O . PRO A 1 80 ? -2.408 0.924 24.959 1.00 92.44 80 PRO A O 1
ATOM 655 N N . PHE A 1 81 ? -1.972 2.978 25.752 1.00 93.69 81 PHE A N 1
ATOM 656 C CA . PHE A 1 81 ? -0.571 3.053 25.305 1.00 93.69 81 PHE A CA 1
ATOM 657 C C . PHE A 1 81 ? -0.433 2.875 23.784 1.00 93.69 81 PHE A C 1
ATOM 659 O O . PHE A 1 81 ? 0.375 2.085 23.296 1.00 93.69 81 PHE A O 1
ATOM 666 N N . TYR A 1 82 ? -1.290 3.575 23.039 1.00 93.69 82 TYR A N 1
ATOM 667 C CA . TYR A 1 82 ? -1.372 3.489 21.586 1.00 93.69 82 TYR A CA 1
ATOM 668 C C . TYR A 1 82 ? -1.331 4.878 20.964 1.00 93.69 82 TYR A C 1
ATOM 670 O O . TYR A 1 82 ? -2.148 5.726 21.319 1.00 93.69 82 TYR A O 1
ATOM 678 N N . SER A 1 83 ? -0.451 5.075 19.986 1.00 94.94 83 SER A N 1
ATOM 679 C CA . SER A 1 83 ? -0.369 6.295 19.197 1.00 94.94 83 SER A CA 1
ATOM 680 C C . SER A 1 83 ? 0.220 5.986 17.835 1.00 94.94 83 SER A C 1
ATOM 682 O O . SER A 1 83 ? 1.235 5.292 17.739 1.00 94.94 83 SER A O 1
ATOM 684 N N . SER A 1 84 ? -0.410 6.522 16.797 1.00 95.19 84 SER A N 1
ATOM 685 C CA . SER A 1 84 ? 0.118 6.462 15.440 1.00 95.19 84 SER A CA 1
ATOM 686 C C . SER A 1 84 ? 1.262 7.452 15.237 1.00 95.19 84 SER A C 1
ATOM 688 O O . SER A 1 84 ? 1.233 8.583 15.728 1.00 95.19 84 SER A O 1
ATOM 690 N N . ASN A 1 85 ? 2.253 7.043 14.450 1.00 94.00 85 ASN A N 1
ATOM 691 C CA . ASN A 1 85 ? 3.358 7.875 13.980 1.00 94.00 85 ASN A CA 1
ATOM 692 C C . ASN A 1 85 ? 3.342 8.091 12.453 1.00 94.00 85 ASN A C 1
ATOM 694 O O . ASN A 1 85 ? 4.267 8.717 11.927 1.00 94.00 85 ASN A O 1
ATOM 698 N N . TYR A 1 86 ? 2.317 7.604 11.743 1.00 92.62 86 TYR A N 1
ATOM 699 C CA . TYR A 1 86 ? 2.215 7.681 10.281 1.00 92.62 86 TYR A CA 1
ATOM 700 C C . TYR A 1 86 ? 1.234 8.761 9.816 1.00 92.62 86 TYR A C 1
ATOM 702 O O . TYR A 1 86 ? 0.284 9.078 10.526 1.00 92.62 86 TYR A O 1
ATOM 710 N N . PRO A 1 87 ? 1.416 9.363 8.625 1.00 96.00 87 PRO A N 1
ATOM 711 C CA . PRO A 1 87 ? 0.435 10.290 8.062 1.00 96.00 87 PRO A CA 1
ATOM 712 C C . PRO A 1 87 ? -0.941 9.631 7.831 1.00 96.00 87 PRO A C 1
ATOM 714 O O . PRO A 1 87 ? -1.007 8.479 7.413 1.00 96.00 87 PRO A O 1
ATOM 717 N N . PRO A 1 88 ? -2.059 10.366 7.984 1.00 96.81 88 PRO A N 1
ATOM 718 C CA . PRO A 1 88 ? -3.391 9.756 8.070 1.00 96.81 88 PRO A CA 1
ATOM 719 C C . PRO A 1 88 ? -3.936 9.252 6.728 1.00 96.81 88 PRO A C 1
ATOM 721 O O . PRO A 1 88 ? -4.886 8.475 6.696 1.00 96.81 88 PRO A O 1
ATOM 724 N N . LEU A 1 89 ? -3.383 9.733 5.608 1.00 97.00 89 LEU A N 1
ATOM 725 C CA . LEU A 1 89 ? -3.987 9.586 4.282 1.00 97.00 89 LEU A CA 1
ATOM 726 C C . LEU A 1 89 ? -4.212 8.122 3.892 1.00 97.00 89 LEU A C 1
ATOM 728 O O . LEU A 1 89 ? -5.289 7.790 3.404 1.00 97.00 89 LEU A O 1
ATOM 732 N N . PHE A 1 90 ? -3.218 7.264 4.126 1.00 96.69 90 PHE A N 1
ATOM 733 C CA . PHE A 1 90 ? -3.294 5.846 3.784 1.00 96.69 90 PHE A CA 1
ATOM 734 C C . PHE A 1 90 ? -4.473 5.169 4.495 1.00 96.69 90 PHE A C 1
ATOM 736 O O . PHE A 1 90 ? -5.362 4.622 3.844 1.00 96.69 90 PHE A O 1
ATOM 743 N N . HIS A 1 91 ? -4.553 5.318 5.817 1.00 97.50 91 HIS A N 1
ATOM 744 C CA . HIS A 1 91 ? -5.623 4.743 6.631 1.00 97.50 91 HIS A CA 1
ATOM 745 C C . HIS A 1 91 ? -7.003 5.298 6.250 1.00 97.50 91 HIS A C 1
ATOM 747 O O . HIS A 1 91 ? -7.959 4.540 6.100 1.00 97.50 91 HIS A O 1
ATOM 753 N N . VAL A 1 92 ? -7.120 6.612 6.020 1.00 98.00 92 VAL A N 1
ATOM 754 C CA . VAL A 1 92 ? -8.394 7.251 5.639 1.00 98.00 92 VAL A CA 1
ATOM 755 C C . VAL A 1 92 ? -8.917 6.728 4.297 1.00 98.00 92 VAL A C 1
ATOM 757 O O . VAL A 1 92 ? -10.121 6.510 4.159 1.00 98.00 92 VAL A O 1
ATOM 760 N N . ILE A 1 93 ? -8.039 6.472 3.322 1.00 98.25 93 ILE A N 1
ATOM 761 C CA . ILE A 1 93 ? -8.430 5.878 2.031 1.00 98.25 93 ILE A CA 1
ATOM 762 C C . ILE A 1 93 ? -8.993 4.458 2.212 1.00 98.25 93 ILE A C 1
ATOM 764 O O . ILE A 1 93 ? -9.872 4.049 1.452 1.00 98.25 93 ILE A O 1
ATOM 768 N N . ILE A 1 94 ? -8.532 3.716 3.223 1.00 98.44 94 ILE A N 1
ATOM 769 C CA . ILE A 1 94 ? -8.964 2.336 3.492 1.00 98.44 94 ILE A CA 1
ATOM 770 C C . ILE A 1 94 ? -10.298 2.290 4.261 1.00 98.44 94 ILE A C 1
ATOM 772 O O . ILE A 1 94 ? -11.021 1.296 4.163 1.00 98.44 94 ILE A O 1
ATOM 776 N N . VAL A 1 95 ? -10.686 3.357 4.974 1.00 98.56 95 VAL A N 1
ATOM 777 C CA . VAL A 1 95 ? -11.922 3.413 5.787 1.00 98.56 95 VAL A CA 1
ATOM 778 C C . VAL A 1 95 ? -13.178 2.900 5.055 1.00 98.56 95 VAL A C 1
ATOM 780 O O . VAL A 1 95 ? -13.875 2.056 5.627 1.00 98.56 95 VAL A O 1
ATOM 783 N N . PRO A 1 96 ? -13.477 3.294 3.797 1.00 98.50 96 PRO A N 1
ATOM 784 C CA . PRO A 1 96 ? -14.638 2.768 3.076 1.00 98.50 96 PRO A CA 1
ATOM 785 C C . PRO A 1 96 ? -14.617 1.244 2.892 1.00 98.50 96 PRO A C 1
ATOM 787 O O . PRO A 1 96 ? -15.668 0.603 2.919 1.00 98.50 96 PRO A O 1
ATOM 790 N N . LEU A 1 97 ? -13.431 0.646 2.737 1.00 98.31 97 LEU A N 1
ATOM 791 C CA . LEU A 1 97 ? -13.277 -0.806 2.642 1.00 98.31 97 LEU A CA 1
ATOM 792 C C . LEU A 1 97 ? -13.530 -1.476 3.995 1.00 98.31 97 LEU A C 1
ATOM 794 O O . LEU A 1 97 ? -14.193 -2.510 4.039 1.00 98.31 97 LEU A O 1
ATOM 798 N N . VAL A 1 98 ? -13.075 -0.872 5.098 1.00 98.19 98 VAL A N 1
ATOM 799 C CA . VAL A 1 98 ? -13.370 -1.375 6.452 1.00 98.19 98 VAL A CA 1
ATOM 800 C C . VAL A 1 98 ? -14.866 -1.313 6.753 1.00 98.19 98 VAL A C 1
ATOM 802 O O . VAL A 1 98 ? -15.406 -2.267 7.309 1.00 98.19 98 VAL A O 1
ATOM 805 N N . TRP A 1 99 ? -15.572 -0.261 6.333 1.00 98.44 99 TRP A N 1
ATOM 806 C CA . TRP A 1 99 ? -17.032 -0.211 6.466 1.00 98.44 99 TRP A CA 1
ATOM 807 C C . TRP A 1 99 ? -17.743 -1.299 5.654 1.00 98.44 99 TRP A C 1
ATOM 809 O O . TRP A 1 99 ? -18.745 -1.846 6.110 1.00 98.44 99 TRP A O 1
ATOM 819 N N . MET A 1 100 ? -17.233 -1.628 4.465 1.00 98.44 100 MET A N 1
ATOM 820 C CA . MET A 1 100 ? -17.866 -2.599 3.570 1.00 98.44 100 MET A CA 1
ATOM 821 C C . MET A 1 100 ? -17.552 -4.058 3.934 1.00 98.44 100 MET A C 1
ATOM 823 O O . MET A 1 100 ? -18.407 -4.928 3.773 1.00 98.44 100 MET A O 1
ATOM 827 N N . PHE A 1 101 ? -16.341 -4.338 4.421 1.00 97.69 101 PHE A N 1
ATOM 828 C CA . PHE A 1 101 ? -15.821 -5.705 4.573 1.00 97.69 101 PHE A CA 1
ATOM 829 C C . PHE A 1 101 ? -15.323 -6.041 5.987 1.00 97.69 101 PHE A C 1
ATOM 831 O O . PHE A 1 101 ? -14.940 -7.185 6.261 1.00 97.69 101 PHE A O 1
ATOM 838 N N . GLY A 1 102 ? -15.347 -5.067 6.897 1.00 97.38 102 GLY A N 1
ATOM 839 C CA . GLY A 1 102 ? -14.775 -5.165 8.235 1.00 97.38 102 GLY A CA 1
ATOM 840 C C . GLY A 1 102 ? -13.251 -4.973 8.259 1.00 97.38 102 GLY A C 1
ATOM 841 O O . GLY A 1 102 ? -12.616 -4.812 7.215 1.00 97.38 102 GLY A O 1
ATOM 842 N N . PRO A 1 103 ? -12.636 -5.012 9.455 1.00 97.12 103 PRO A N 1
ATOM 843 C CA . PRO A 1 103 ? -11.198 -4.825 9.629 1.00 97.12 103 PRO A CA 1
ATOM 844 C C . PRO A 1 103 ? -10.434 -6.076 9.183 1.00 97.12 103 PRO A C 1
ATOM 846 O O . PRO A 1 103 ? -10.215 -7.008 9.959 1.00 97.12 103 PRO A O 1
ATOM 849 N N . LYS A 1 104 ? -10.074 -6.134 7.900 1.00 96.56 104 LYS A N 1
ATOM 850 C CA . LYS A 1 104 ? -9.346 -7.257 7.299 1.00 96.56 104 LYS A CA 1
ATOM 851 C C . LYS A 1 104 ? -8.003 -6.775 6.766 1.00 96.56 104 LYS A C 1
ATOM 853 O O . LYS A 1 104 ? -7.956 -5.762 6.086 1.00 96.56 104 LYS A O 1
ATOM 858 N N . TYR A 1 105 ? -6.938 -7.552 6.958 1.00 96.75 105 TYR A N 1
ATOM 859 C CA . TYR A 1 105 ? -5.607 -7.211 6.430 1.00 96.75 105 TYR A CA 1
ATOM 860 C C . TYR A 1 105 ? -5.595 -6.952 4.917 1.00 96.75 105 TYR A C 1
ATOM 862 O O . TYR A 1 105 ? -4.873 -6.083 4.435 1.00 96.75 105 TYR A O 1
ATOM 870 N N . TRP A 1 106 ? -6.436 -7.658 4.150 1.00 96.69 106 TRP A N 1
ATOM 871 C CA . TRP A 1 106 ? -6.479 -7.486 2.699 1.00 96.69 106 TRP A CA 1
ATOM 872 C C . TRP A 1 106 ? -6.901 -6.075 2.266 1.00 96.69 106 TRP A C 1
ATOM 874 O O . TRP A 1 106 ? -6.508 -5.664 1.179 1.00 96.69 106 TRP A O 1
ATOM 884 N N . THR A 1 107 ? -7.655 -5.315 3.075 1.00 96.75 107 THR A N 1
ATOM 885 C CA . THR A 1 107 ? -8.106 -3.972 2.670 1.00 96.75 107 THR A CA 1
ATOM 886 C C . THR A 1 107 ? -6.935 -3.001 2.570 1.00 96.75 107 THR A C 1
ATOM 888 O O . THR A 1 107 ? -6.852 -2.260 1.595 1.00 96.75 107 THR A O 1
ATOM 891 N N . GLY A 1 108 ? -6.003 -3.046 3.529 1.00 96.38 108 GLY A N 1
ATOM 892 C CA . GLY A 1 108 ? -4.762 -2.268 3.469 1.00 96.38 108 GLY A CA 1
ATOM 893 C C . GLY A 1 108 ? -3.842 -2.757 2.355 1.00 96.38 108 GLY A C 1
ATOM 894 O O . GLY A 1 108 ? -3.391 -1.966 1.532 1.00 96.38 108 GLY A O 1
ATOM 895 N N . ARG A 1 109 ? -3.666 -4.079 2.245 1.00 97.25 109 ARG A N 1
ATOM 896 C CA . ARG A 1 109 ? -2.820 -4.683 1.204 1.00 97.25 109 ARG A CA 1
ATOM 897 C C . ARG A 1 109 ? -3.315 -4.378 -0.215 1.00 97.25 109 ARG A C 1
ATOM 899 O O . ARG A 1 109 ? -2.496 -4.194 -1.108 1.00 97.25 109 ARG A O 1
ATOM 906 N N . LEU A 1 110 ? -4.632 -4.302 -0.437 1.00 97.00 110 LEU A N 1
ATOM 907 C CA . LEU A 1 110 ? -5.202 -3.907 -1.728 1.00 97.00 110 LEU A CA 1
ATOM 908 C C . LEU A 1 110 ? -4.800 -2.477 -2.094 1.00 97.00 110 LEU A C 1
ATOM 910 O O . LEU A 1 110 ? -4.409 -2.236 -3.232 1.00 97.00 110 LEU A O 1
ATOM 914 N N . VAL A 1 111 ? -4.885 -1.542 -1.145 1.00 96.69 111 VAL A N 1
ATOM 915 C CA . VAL A 1 111 ? -4.488 -0.149 -1.385 1.00 96.69 111 VAL A CA 1
ATOM 916 C C . VAL A 1 111 ? -2.988 -0.071 -1.668 1.00 96.69 111 VAL A C 1
ATOM 918 O O . VAL A 1 111 ? -2.616 0.487 -2.694 1.00 96.69 111 VAL A O 1
ATOM 921 N N . SER A 1 112 ? -2.149 -0.740 -0.868 1.00 95.00 112 SER A N 1
ATOM 922 C CA . SER A 1 112 ? -0.698 -0.824 -1.112 1.00 95.00 112 SER A CA 1
ATOM 923 C C . SER A 1 112 ? -0.330 -1.473 -2.451 1.00 95.00 112 SER A C 1
ATOM 925 O O . SER A 1 112 ? 0.715 -1.167 -3.017 1.00 95.00 112 SER A O 1
ATOM 927 N N . TRP A 1 113 ? -1.157 -2.389 -2.964 1.00 96.38 113 TRP A N 1
ATOM 928 C CA . TRP A 1 113 ? -0.954 -2.998 -4.282 1.00 96.38 113 TRP A CA 1
ATOM 929 C C . TRP A 1 113 ? -1.308 -2.053 -5.439 1.00 96.38 113 TRP A C 1
ATOM 931 O O . TRP A 1 113 ? -0.739 -2.165 -6.526 1.00 96.38 113 TRP A O 1
ATOM 941 N N . LEU A 1 114 ? -2.249 -1.131 -5.218 1.00 95.12 114 LEU A N 1
ATOM 942 C CA . LEU A 1 114 ? -2.698 -0.166 -6.222 1.00 95.12 114 LEU A CA 1
ATOM 943 C C . LEU A 1 114 ? -1.788 1.068 -6.332 1.00 95.12 114 LEU A C 1
ATOM 945 O O . LEU A 1 114 ? -1.736 1.654 -7.417 1.00 95.12 114 LEU A O 1
ATOM 949 N N . GLY A 1 115 ? -1.092 1.467 -5.259 1.00 81.75 115 GLY A N 1
ATOM 950 C CA . GLY A 1 115 ? -0.181 2.620 -5.273 1.00 81.75 115 GLY A CA 1
ATOM 951 C C . GLY A 1 115 ? 0.381 3.010 -3.917 1.00 81.75 115 GLY A C 1
ATOM 952 O O . GLY A 1 115 ? -0.410 3.090 -2.954 1.00 81.75 115 GLY A O 1
#

pLDDT: mean 92.8, std 8.93, range [57.03, 98.69]

Foldseek 3Di:
DDDDDDDPDDPVNVVVVCVVVVVVVVVVVVVVVVLVVLVVVLVVVLPDQDDDDPCLVVLLVLLVCVLVVHHQADDLVDPVNGHDPDDSVLSPVLSVVCVVPNSGSNSSSVSVSVD